Protein AF-A0A917C212-F1 (afdb_monomer_lite)

pLDDT: mean 84.98, std 15.98, range [38.84, 98.06]

Radius of gyration: 40.83 Å; chains: 1; bounding box: 64×48×114 Å

Sequence (122 aa):
MRKMEKRSLKAAIINGSAYAPVCAVAEATGAGLTVEGKKIIMSETNTTTAANGGHKTIAELQIDRKKITGAIDQRKLNSTDLEANAIPLFEAYKQVVDKKKTEIATLQQLTEIDAKITVLLK

Foldseek 3Di:
DDDPDPPPFDWDQDPNDTHTDVVVVCVVQVWDWDDDPPDIDTHRPPPPVVPPPPDDDPVVVVVVVVVVVVVVVVVVVVVVCCVVPVVVVVVVVVVVVVVVVVVVVVVVVVVVVVVVVVVVVD

Structure (mmCIF, N/CA/C/O backbone):
data_AF-A0A917C212-F1
#
_entry.id   AF-A0A917C212-F1
#
loop_
_atom_site.group_PDB
_atom_site.id
_atom_site.type_symbol
_atom_site.label_atom_id
_atom_site.label_alt_id
_atom_site.label_comp_id
_atom_site.label_asym_id
_atom_site.label_entity_id
_atom_site.label_seq_id
_atom_site.pdbx_PDB_ins_code
_atom_site.Cartn_x
_atom_site.Cartn_y
_atom_site.Cartn_z
_atom_site.occupancy
_atom_site.B_iso_or_equiv
_atom_site.auth_seq_id
_atom_site.auth_comp_id
_atom_site.auth_asym_id
_atom_site.auth_atom_id
_atom_site.pdbx_PDB_model_num
ATOM 1 N N . MET A 1 1 ? 15.269 -21.769 44.405 1.00 38.84 1 MET A N 1
ATOM 2 C CA . MET A 1 1 ? 13.945 -21.934 43.762 1.00 38.84 1 MET A CA 1
ATOM 3 C C . MET A 1 1 ? 13.210 -23.067 44.469 1.00 38.84 1 MET A C 1
ATOM 5 O O . MET A 1 1 ? 13.680 -24.194 44.396 1.00 38.84 1 MET A O 1
ATOM 9 N N . ARG A 1 2 ? 12.138 -22.795 45.232 1.00 45.16 2 ARG A N 1
ATOM 10 C CA . ARG A 1 2 ? 11.353 -23.871 45.868 1.00 45.16 2 ARG A CA 1
ATOM 11 C C . ARG A 1 2 ? 10.488 -24.528 44.796 1.00 45.16 2 ARG A C 1
ATOM 13 O O . ARG A 1 2 ? 9.653 -23.868 44.186 1.00 45.16 2 ARG A O 1
ATOM 20 N N . LYS A 1 3 ? 10.734 -25.808 44.539 1.00 46.31 3 LYS A N 1
ATOM 21 C CA . LYS A 1 3 ? 9.943 -26.640 43.633 1.00 46.31 3 LYS A CA 1
ATOM 22 C C . LYS A 1 3 ? 8.547 -26.785 44.258 1.00 46.31 3 LYS A C 1
ATOM 24 O O . LYS A 1 3 ? 8.430 -27.363 45.332 1.00 46.31 3 LYS A O 1
ATOM 29 N N . MET A 1 4 ? 7.518 -26.198 43.644 1.00 45.47 4 MET A N 1
ATOM 30 C CA . MET A 1 4 ? 6.120 -26.415 44.038 1.00 45.47 4 MET A CA 1
ATOM 31 C C . MET A 1 4 ? 5.755 -27.848 43.646 1.00 45.47 4 MET A C 1
ATOM 33 O O . MET A 1 4 ? 5.465 -28.139 42.486 1.00 45.47 4 MET A O 1
ATOM 37 N N . GLU A 1 5 ? 5.869 -28.769 44.593 1.00 52.03 5 GLU A N 1
ATOM 38 C CA . GLU A 1 5 ? 5.417 -30.142 44.429 1.00 52.03 5 GLU A CA 1
ATOM 39 C C . GLU A 1 5 ? 3.885 -30.135 44.318 1.00 52.03 5 GLU A C 1
ATOM 41 O O . GLU A 1 5 ? 3.188 -29.726 45.247 1.00 52.03 5 GLU A O 1
ATOM 46 N N . LYS A 1 6 ? 3.346 -30.523 43.153 1.00 57.81 6 LYS A N 1
ATOM 47 C CA . LYS A 1 6 ? 1.897 -30.630 42.931 1.00 57.81 6 LYS A CA 1
ATOM 48 C C . LYS A 1 6 ? 1.339 -31.740 43.827 1.00 57.81 6 LYS A C 1
ATOM 50 O O . LYS A 1 6 ? 1.412 -32.918 43.478 1.00 57.81 6 LYS A O 1
ATOM 55 N N . ARG A 1 7 ? 0.773 -31.376 44.980 1.00 59.25 7 ARG A N 1
ATOM 56 C CA . ARG A 1 7 ? 0.047 -32.306 45.855 1.00 59.25 7 ARG A CA 1
ATOM 57 C C . ARG A 1 7 ? -1.251 -32.728 45.163 1.00 59.25 7 ARG A C 1
ATOM 59 O O . ARG A 1 7 ? -2.198 -31.957 45.069 1.00 59.25 7 ARG A O 1
ATOM 66 N N . SER A 1 8 ? -1.282 -33.952 44.641 1.00 56.03 8 SER A N 1
ATOM 67 C CA . SER A 1 8 ? -2.460 -34.515 43.968 1.00 56.03 8 SER A CA 1
ATOM 68 C C . SER A 1 8 ? -3.411 -35.103 45.014 1.00 56.03 8 SER A C 1
ATOM 70 O O . SER A 1 8 ? -3.317 -36.284 45.349 1.00 56.03 8 SER A O 1
ATOM 72 N N . LEU A 1 9 ? -4.290 -34.278 45.589 1.00 60.88 9 LEU A N 1
ATO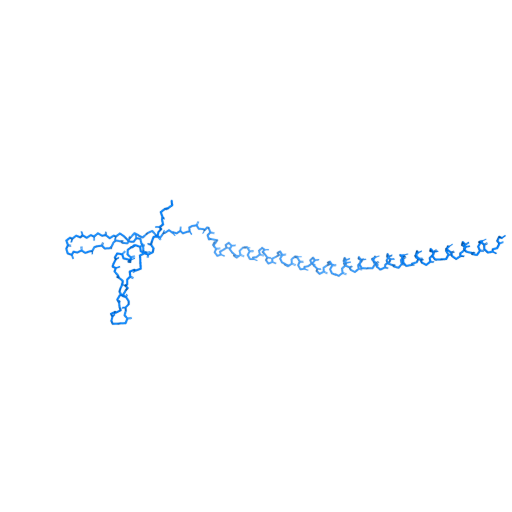M 73 C CA . LEU A 1 9 ? -5.290 -34.741 46.557 1.00 60.88 9 LEU A CA 1
ATOM 74 C C . LEU A 1 9 ? -6.460 -35.415 45.819 1.00 60.88 9 LEU A C 1
ATOM 76 O O . LEU A 1 9 ? -7.021 -34.851 44.882 1.00 60.88 9 LEU A O 1
ATOM 80 N N . LYS A 1 10 ? -6.816 -36.642 46.220 1.00 69.56 10 LYS A N 1
ATOM 81 C CA . LYS A 1 10 ? -7.909 -37.411 45.602 1.00 69.56 10 LYS A CA 1
ATOM 82 C C . LYS A 1 10 ? -9.264 -36.864 46.061 1.00 69.56 10 LYS A C 1
ATOM 84 O O . LYS A 1 10 ? -9.521 -36.802 47.260 1.00 69.56 10 LYS A O 1
ATOM 89 N N . ALA A 1 11 ? -10.124 -36.498 45.112 1.00 79.56 11 ALA A N 1
ATOM 90 C CA . ALA A 1 11 ? -11.526 -36.186 45.379 1.00 79.56 11 ALA A CA 1
ATOM 91 C C . ALA A 1 11 ? -12.349 -37.481 45.483 1.00 79.56 11 ALA A C 1
ATOM 93 O O . ALA A 1 11 ? -12.073 -38.457 44.783 1.00 79.56 11 ALA A O 1
ATOM 94 N N . ALA A 1 12 ? -13.358 -37.485 46.349 1.00 84.62 12 ALA A N 1
ATOM 95 C CA . ALA A 1 12 ? -14.344 -38.553 46.440 1.00 84.62 12 ALA A CA 1
ATOM 96 C C . ALA A 1 12 ? -15.589 -38.168 45.637 1.00 84.62 12 ALA A C 1
ATOM 98 O O . ALA A 1 12 ? -16.017 -37.019 45.680 1.00 84.62 12 ALA A O 1
ATOM 99 N N . ILE A 1 13 ? -16.192 -39.118 44.926 1.00 88.56 13 ILE A N 1
ATOM 100 C CA . ILE A 1 13 ? -17.491 -38.906 44.282 1.00 88.56 13 ILE A CA 1
ATOM 101 C C . ILE A 1 13 ? -18.570 -39.481 45.198 1.00 88.56 13 ILE A C 1
ATOM 103 O O . ILE A 1 13 ? -18.555 -40.674 45.490 1.00 88.56 13 ILE A O 1
ATOM 107 N N . ILE A 1 14 ? -19.496 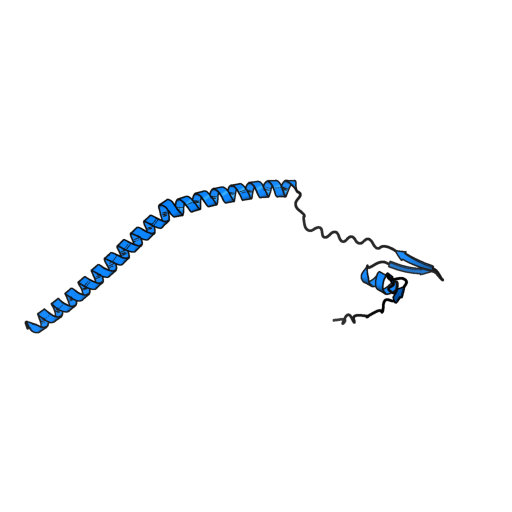-38.639 45.655 1.00 87.06 14 ILE A N 1
ATOM 108 C CA . ILE A 1 14 ? -20.624 -39.028 46.510 1.00 87.06 14 ILE A CA 1
ATOM 109 C C . ILE A 1 14 ? -21.900 -38.528 45.834 1.00 87.06 14 ILE A C 1
ATOM 111 O O . ILE A 1 14 ? -22.016 -37.341 45.538 1.00 87.06 14 ILE A O 1
ATOM 115 N N . ASN A 1 15 ? -22.852 -39.428 45.563 1.00 84.19 15 ASN A N 1
ATOM 116 C CA . ASN A 1 15 ? -24.128 -39.115 44.898 1.00 84.19 15 ASN A CA 1
ATOM 117 C C . ASN A 1 15 ? -23.977 -38.339 43.571 1.00 84.19 15 ASN A C 1
ATOM 119 O O . ASN A 1 15 ? -24.770 -37.453 43.270 1.00 84.19 15 ASN A O 1
ATOM 123 N N . GLY A 1 16 ? -22.935 -38.642 42.789 1.00 88.31 16 GLY A N 1
ATOM 124 C CA . GLY A 1 16 ? -22.651 -37.964 41.517 1.00 88.31 16 GLY A CA 1
ATOM 125 C C . GLY A 1 16 ? -21.937 -36.612 41.643 1.00 88.31 16 GLY A C 1
ATOM 126 O O . GLY A 1 16 ? -21.558 -36.040 40.625 1.00 88.31 16 GLY A O 1
ATOM 127 N N . SER A 1 17 ? -21.685 -36.132 42.863 1.00 83.88 17 SER A N 1
ATOM 128 C CA . SER A 1 17 ? -20.969 -34.881 43.130 1.00 83.88 17 SER A CA 1
ATOM 129 C C . SER A 1 17 ? -19.540 -35.143 43.599 1.00 83.88 17 SER A C 1
ATOM 131 O O . SER A 1 17 ? -19.287 -36.063 44.377 1.00 83.88 17 SER A O 1
ATOM 133 N N . ALA A 1 18 ? -18.594 -34.322 43.139 1.00 87.38 18 ALA A N 1
ATOM 134 C CA . ALA A 1 18 ? -17.195 -34.405 43.542 1.00 87.38 18 ALA A CA 1
ATOM 135 C C . ALA A 1 18 ? -16.940 -33.615 44.834 1.00 87.38 18 ALA A C 1
ATOM 137 O O . ALA A 1 18 ? -17.118 -32.401 44.881 1.00 87.38 18 ALA A O 1
ATOM 138 N N . TYR A 1 19 ? -16.475 -34.310 45.868 1.00 86.75 19 TYR A N 1
ATOM 139 C CA . TYR A 1 19 ? -16.080 -33.757 47.157 1.00 86.75 19 TYR A CA 1
ATOM 140 C C . TYR A 1 19 ? -14.560 -33.811 47.288 1.00 86.75 19 TYR A C 1
ATOM 142 O O . TYR A 1 19 ? -13.954 -34.883 47.343 1.00 86.75 19 TYR A O 1
ATOM 150 N N . ALA A 1 20 ? -13.935 -32.639 47.334 1.00 85.44 20 ALA A N 1
ATOM 151 C CA . ALA A 1 20 ? -12.510 -32.500 47.594 1.00 85.44 20 ALA A CA 1
ATOM 152 C C . ALA A 1 20 ? -12.254 -32.245 49.092 1.00 85.44 20 ALA A C 1
ATOM 154 O O . ALA A 1 20 ? -13.108 -31.666 49.769 1.00 85.44 20 ALA A O 1
ATOM 155 N N . PRO A 1 21 ? -11.081 -32.634 49.626 1.00 86.81 21 PRO A N 1
ATOM 156 C CA . PRO A 1 21 ? -10.679 -32.243 50.973 1.00 86.81 21 PRO A CA 1
ATOM 157 C C . PRO A 1 21 ? -10.725 -30.720 51.142 1.00 86.81 21 PRO A C 1
ATOM 159 O O . PRO A 1 21 ? -10.217 -29.993 50.290 1.00 86.81 21 PRO A O 1
ATOM 162 N N . VAL A 1 22 ? -11.288 -30.231 52.252 1.00 85.75 22 VAL A N 1
ATOM 163 C CA . VAL A 1 22 ? -11.508 -28.787 52.469 1.00 85.75 22 VAL A CA 1
ATOM 164 C C . VAL A 1 22 ? -10.206 -27.973 52.413 1.00 85.75 22 VAL A C 1
ATOM 166 O O . VAL A 1 22 ? -10.206 -26.852 51.920 1.00 85.75 22 VAL A O 1
ATOM 169 N N . CYS A 1 23 ? -9.075 -28.564 52.817 1.00 81.81 23 CYS A N 1
ATOM 170 C CA . CYS A 1 23 ? -7.755 -27.941 52.694 1.00 81.81 23 CYS A CA 1
ATOM 171 C C . CYS A 1 23 ? -7.343 -27.735 51.231 1.00 81.81 23 CYS A C 1
ATOM 173 O O . CYS A 1 23 ? -6.772 -26.704 50.906 1.00 81.81 23 CYS A O 1
ATOM 175 N N . ALA A 1 24 ? -7.666 -28.684 50.344 1.00 82.62 24 ALA A N 1
ATOM 176 C CA . ALA A 1 24 ? -7.389 -28.561 48.912 1.00 82.62 24 ALA A CA 1
ATOM 177 C C . ALA A 1 24 ? -8.195 -27.415 48.298 1.00 82.62 24 ALA A C 1
ATOM 179 O O . ALA A 1 24 ? -7.688 -26.660 47.474 1.00 82.62 24 ALA A O 1
ATOM 180 N N . VAL A 1 25 ? -9.456 -27.294 48.721 1.00 81.81 25 VAL A N 1
ATOM 181 C CA . VAL A 1 25 ? -10.341 -26.216 48.283 1.00 81.81 25 VAL A CA 1
ATOM 182 C C . VAL A 1 25 ? -9.795 -24.877 48.767 1.00 81.81 25 VAL A C 1
ATOM 184 O O . VAL A 1 25 ? -9.618 -23.989 47.946 1.00 81.81 25 VAL A O 1
ATOM 187 N N . ALA A 1 26 ? -9.443 -24.755 50.050 1.00 83.19 26 ALA A N 1
ATOM 188 C CA . ALA A 1 26 ? -8.878 -23.533 50.620 1.00 83.19 26 ALA A CA 1
ATOM 189 C C . ALA A 1 26 ? -7.541 -23.125 49.973 1.00 83.19 26 ALA A C 1
ATOM 191 O O . ALA A 1 26 ? -7.348 -21.954 49.662 1.00 83.19 26 ALA A O 1
ATOM 192 N N . GLU A 1 27 ? -6.638 -24.074 49.702 1.00 77.56 27 GLU A N 1
ATOM 193 C CA . GLU A 1 27 ? -5.386 -23.810 48.974 1.00 77.56 27 GLU A CA 1
ATOM 194 C C . GLU A 1 27 ? -5.644 -23.331 47.537 1.00 77.56 27 GLU A C 1
ATOM 196 O O . GLU A 1 27 ? -4.958 -22.431 47.055 1.00 77.56 27 GLU A O 1
ATOM 201 N N . ALA A 1 28 ? -6.632 -23.915 46.851 1.00 80.25 28 ALA A N 1
ATOM 202 C CA . ALA A 1 28 ? -6.976 -23.547 45.480 1.00 80.25 28 ALA A CA 1
ATOM 203 C C . ALA A 1 28 ? -7.707 -22.198 45.384 1.00 80.25 28 ALA A C 1
ATOM 205 O O . ALA A 1 28 ? -7.531 -21.480 44.401 1.00 80.25 28 ALA A O 1
ATOM 206 N N . THR A 1 29 ? -8.531 -21.857 46.378 1.00 80.94 29 THR A N 1
ATOM 207 C CA . THR A 1 29 ? -9.336 -20.626 46.387 1.00 80.94 29 THR A CA 1
ATOM 208 C C . THR A 1 29 ? -8.681 -19.476 47.149 1.00 80.94 29 THR A C 1
ATOM 210 O O . THR A 1 29 ? -9.126 -18.340 47.017 1.00 80.94 29 THR A O 1
ATOM 213 N N . GLY A 1 30 ? -7.642 -19.740 47.947 1.00 76.38 30 GLY A N 1
ATOM 214 C CA . GLY A 1 30 ? -7.049 -18.754 48.856 1.00 76.38 30 GLY A CA 1
ATOM 215 C C . GLY A 1 30 ? -7.931 -18.422 50.068 1.00 76.38 30 GLY A C 1
ATOM 216 O O . GLY A 1 30 ? -7.685 -17.429 50.760 1.00 76.38 30 GLY A O 1
ATOM 217 N N . ALA A 1 31 ? -8.968 -19.224 50.328 1.00 83.50 31 ALA A N 1
ATOM 218 C CA . ALA A 1 31 ? -9.827 -19.064 51.494 1.00 83.50 31 ALA A CA 1
ATOM 219 C C . ALA A 1 31 ? -9.051 -19.349 52.791 1.00 83.50 31 ALA A C 1
ATOM 221 O O . ALA A 1 31 ? -8.225 -20.262 52.858 1.00 83.50 31 ALA A O 1
ATOM 222 N N . GLY A 1 32 ? -9.327 -18.573 53.840 1.00 84.19 32 GLY A N 1
ATOM 223 C CA . GLY A 1 32 ? -8.784 -18.836 55.167 1.00 84.19 32 GLY A CA 1
ATOM 224 C C . GLY A 1 32 ? -9.468 -20.053 55.785 1.00 84.19 32 GLY A C 1
ATOM 225 O O . GLY A 1 32 ? -10.685 -20.202 55.691 1.00 84.19 32 GLY A O 1
ATOM 226 N N . LEU A 1 33 ? -8.698 -20.932 56.424 1.00 86.12 33 LEU A N 1
ATOM 227 C CA . LEU A 1 33 ? -9.230 -22.109 57.107 1.00 86.12 33 LEU A CA 1
ATOM 228 C C . LEU A 1 33 ? -8.757 -22.121 58.560 1.00 86.12 33 LEU A C 1
ATOM 230 O O . LEU A 1 33 ? -7.554 -22.169 58.819 1.00 86.12 33 LEU A O 1
ATOM 234 N N . THR A 1 34 ? -9.694 -22.112 59.507 1.00 86.06 34 THR A N 1
ATOM 235 C CA . THR A 1 34 ? -9.409 -22.270 60.939 1.00 86.06 34 THR A CA 1
ATOM 236 C C . THR A 1 34 ? -10.184 -23.451 61.518 1.00 86.06 34 THR A C 1
ATOM 238 O O . THR A 1 34 ? -11.279 -23.797 61.068 1.00 86.06 34 THR A O 1
ATOM 241 N N . VAL A 1 35 ? -9.589 -24.114 62.512 1.00 85.88 35 VAL A N 1
ATOM 242 C CA . VAL A 1 35 ? -10.190 -25.263 63.199 1.00 85.88 35 VAL A CA 1
ATOM 243 C C . VAL A 1 35 ? -10.379 -24.901 64.665 1.00 85.88 35 VAL A C 1
ATOM 245 O O . VAL A 1 35 ? -9.411 -24.667 65.384 1.00 85.88 35 VAL A O 1
ATOM 248 N N . GLU A 1 36 ? -11.631 -24.879 65.108 1.00 83.06 36 GLU A N 1
ATOM 249 C CA . GLU A 1 36 ? -12.024 -24.610 66.489 1.00 83.06 36 GLU A CA 1
ATOM 250 C C . GLU A 1 36 ? -12.662 -25.874 67.078 1.00 83.06 36 GLU A C 1
ATOM 252 O O . GLU A 1 36 ? -13.861 -26.140 66.948 1.00 83.06 36 GLU A O 1
ATOM 257 N N . GLY A 1 37 ? -11.834 -26.715 67.699 1.00 85.69 37 GLY A N 1
ATOM 258 C CA . GLY A 1 37 ? -12.275 -28.002 68.238 1.00 85.69 37 GLY A CA 1
ATOM 259 C C . GLY A 1 37 ? -12.807 -28.934 67.140 1.00 85.69 37 GLY A C 1
ATOM 260 O O . GLY A 1 37 ? -12.063 -29.330 66.249 1.00 85.69 37 GLY A O 1
ATOM 261 N N . LYS A 1 38 ? -14.097 -29.305 67.206 1.00 86.50 38 LYS A N 1
ATOM 262 C CA . LYS A 1 38 ? -14.778 -30.140 66.187 1.00 86.50 38 LYS A CA 1
ATOM 263 C C . LYS A 1 38 ? -15.372 -29.327 65.027 1.00 86.50 38 LYS A C 1
ATOM 265 O O . LYS A 1 38 ? -15.989 -29.909 64.136 1.00 86.50 38 LYS A O 1
ATOM 270 N N . LYS A 1 39 ? -15.241 -27.998 65.053 1.00 84.62 39 LYS A N 1
ATOM 271 C CA . LYS A 1 39 ? -15.774 -27.090 64.035 1.00 84.62 39 LYS A CA 1
ATOM 272 C C . LYS A 1 39 ? -14.653 -26.628 63.106 1.00 84.62 39 LYS A C 1
ATOM 274 O O . LYS A 1 39 ? -13.561 -26.302 63.559 1.00 84.62 39 LYS A O 1
ATOM 279 N N . ILE A 1 40 ? -14.953 -26.562 61.813 1.00 85.38 40 ILE A N 1
ATOM 280 C CA . ILE A 1 40 ? -14.087 -25.964 60.795 1.00 85.38 40 ILE A CA 1
ATOM 281 C C . ILE A 1 40 ? -14.773 -24.693 60.294 1.00 85.38 40 ILE A C 1
ATOM 283 O O . ILE A 1 40 ? -15.955 -24.733 59.952 1.00 85.38 40 ILE A O 1
ATOM 287 N N . ILE A 1 41 ? -14.040 -23.582 60.267 1.00 84.81 41 ILE A N 1
ATOM 288 C CA . ILE A 1 41 ? -14.509 -22.289 59.766 1.00 84.81 41 ILE A CA 1
ATOM 289 C C . ILE A 1 41 ? -13.709 -21.971 58.502 1.00 84.81 41 ILE A C 1
ATOM 291 O O . ILE A 1 41 ? -12.481 -21.893 58.538 1.00 84.81 41 ILE A O 1
ATOM 295 N N . MET A 1 42 ? -14.411 -21.816 57.379 1.00 83.19 42 MET A N 1
ATOM 296 C CA . MET A 1 42 ? -13.836 -21.369 56.112 1.00 83.19 42 MET A CA 1
ATOM 297 C C . MET A 1 42 ? -14.229 -19.908 55.908 1.00 83.19 42 MET A C 1
ATOM 299 O O . MET A 1 42 ? -15.413 -19.605 55.764 1.00 83.19 42 MET A O 1
ATOM 303 N N . SER A 1 43 ? -13.254 -19.006 55.946 1.00 82.69 43 SER A N 1
ATOM 304 C CA . SER A 1 43 ? -13.461 -17.593 55.652 1.00 82.69 43 SER A CA 1
ATOM 305 C C . SER A 1 43 ? -13.152 -17.317 54.187 1.00 82.69 43 SER A C 1
ATOM 307 O O . SER A 1 43 ? -12.107 -17.697 53.657 1.00 82.69 43 SER A O 1
ATOM 309 N N . GLU A 1 44 ? -14.066 -16.627 53.516 1.00 75.62 44 GLU A N 1
ATOM 310 C CA . GLU A 1 44 ? -13.807 -16.105 52.182 1.00 75.62 44 GLU A CA 1
ATOM 311 C C . GLU A 1 44 ? -12.862 -14.913 52.312 1.00 75.62 44 GLU A C 1
ATOM 313 O O . GLU A 1 44 ? -13.256 -13.815 52.710 1.00 75.62 44 GLU A O 1
ATOM 318 N N . THR A 1 45 ? -11.593 -15.112 51.967 1.00 60.97 45 THR A N 1
ATOM 319 C CA . THR A 1 45 ? -10.738 -13.983 51.623 1.00 60.97 45 THR A CA 1
ATOM 320 C C . THR A 1 45 ? -11.191 -13.538 50.242 1.00 60.97 45 THR A C 1
ATOM 322 O O . THR A 1 45 ? -10.711 -14.042 49.231 1.00 60.97 45 THR A O 1
ATOM 325 N N . ASN A 1 46 ? -12.179 -12.647 50.182 1.00 54.03 46 ASN A N 1
ATOM 326 C CA . ASN A 1 46 ? -12.665 -12.095 48.925 1.00 54.03 46 ASN A CA 1
ATOM 327 C C . ASN A 1 46 ? -11.624 -11.105 48.374 1.00 54.03 46 ASN A C 1
ATOM 329 O O . ASN A 1 46 ? -11.859 -9.905 48.263 1.00 54.03 46 ASN A O 1
ATOM 333 N N . THR A 1 47 ? -10.425 -11.592 48.049 1.00 51.47 47 THR A N 1
ATOM 334 C CA . THR A 1 47 ? -9.534 -10.900 47.128 1.00 51.47 47 THR A CA 1
ATOM 335 C C . THR A 1 47 ? -10.103 -11.120 45.739 1.00 51.47 47 THR A C 1
ATOM 337 O O . THR A 1 47 ? -9.567 -11.872 44.926 1.00 51.47 47 THR A O 1
ATOM 340 N N . THR A 1 48 ? -11.198 -10.419 45.446 1.00 48.03 48 THR A N 1
ATOM 341 C CA . THR A 1 48 ? -11.389 -9.885 44.107 1.00 48.03 48 THR A CA 1
ATOM 342 C C . THR A 1 48 ? -10.192 -8.986 43.849 1.00 48.03 48 THR A C 1
ATOM 344 O O . THR A 1 48 ? -10.225 -7.780 44.089 1.00 48.03 48 THR A O 1
ATOM 347 N N . THR A 1 49 ? -9.095 -9.580 43.389 1.00 48.56 49 THR A N 1
ATOM 348 C CA . THR A 1 49 ? -8.085 -8.852 42.642 1.00 48.56 49 THR A CA 1
ATOM 349 C C . THR A 1 49 ? -8.795 -8.454 41.360 1.00 48.56 49 THR A C 1
ATOM 351 O O . THR A 1 49 ? -8.751 -9.160 40.355 1.00 48.56 49 THR A O 1
ATOM 354 N N . ALA A 1 50 ? -9.555 -7.360 41.428 1.00 46.81 50 ALA A N 1
ATOM 355 C CA . ALA A 1 50 ? -9.972 -6.637 40.254 1.00 46.81 50 ALA A CA 1
ATOM 356 C C . ALA A 1 50 ? -8.669 -6.308 39.535 1.00 46.81 50 ALA A C 1
ATOM 358 O O . ALA A 1 50 ? -7.886 -5.464 39.977 1.00 46.81 50 ALA A O 1
ATOM 359 N N . ALA A 1 51 ? -8.391 -7.049 38.468 1.00 45.84 51 ALA A N 1
ATOM 360 C CA . ALA A 1 51 ? -7.450 -6.614 37.470 1.00 45.84 51 ALA A CA 1
ATOM 361 C C . ALA A 1 51 ? -8.029 -5.306 36.919 1.00 45.84 51 ALA A C 1
ATOM 363 O O . ALA A 1 51 ? -8.815 -5.312 35.978 1.00 45.84 51 ALA A O 1
ATOM 364 N N . ASN A 1 52 ? -7.685 -4.182 37.551 1.00 48.53 52 ASN A N 1
ATOM 365 C CA . ASN A 1 52 ? -7.888 -2.839 37.026 1.00 48.53 52 ASN A CA 1
ATOM 366 C C . ASN A 1 52 ? -6.938 -2.654 35.831 1.00 48.53 52 ASN A C 1
ATOM 368 O O . ASN A 1 52 ? -6.023 -1.838 35.852 1.00 48.53 52 ASN A O 1
ATOM 372 N N . GLY A 1 53 ? -7.125 -3.456 34.783 1.00 53.75 53 GLY A N 1
ATOM 373 C CA . GLY A 1 53 ? -6.759 -3.056 33.438 1.00 53.75 53 GLY A CA 1
ATOM 374 C C . GLY A 1 53 ? -7.831 -2.078 32.990 1.00 53.75 53 GLY A C 1
ATOM 375 O O . GLY A 1 53 ? -9.006 -2.419 33.037 1.00 53.75 53 GLY A O 1
ATOM 376 N N . GLY A 1 54 ? -7.452 -0.848 32.641 1.00 61.47 54 GLY A N 1
ATOM 377 C CA . GLY A 1 54 ? -8.379 0.215 32.252 1.00 61.47 54 GLY A CA 1
ATOM 378 C C . GLY A 1 54 ? -9.338 -0.229 31.147 1.00 61.47 54 GLY A C 1
ATOM 379 O O . GLY A 1 54 ? -9.011 -0.176 29.963 1.00 61.47 54 GLY A O 1
ATOM 380 N N . HIS A 1 55 ? -10.526 -0.682 31.535 1.00 69.25 55 HIS A N 1
ATOM 381 C CA . HIS A 1 55 ? -11.578 -1.032 30.601 1.00 69.25 55 HIS A CA 1
ATOM 382 C C . HIS A 1 55 ? -12.245 0.264 30.147 1.00 69.25 55 HIS A C 1
ATOM 384 O O . HIS A 1 55 ? -12.852 0.972 30.950 1.00 69.25 55 HIS A O 1
ATOM 390 N N . LYS A 1 56 ? -12.108 0.576 28.852 1.00 79.31 56 LYS A N 1
ATOM 391 C CA . LYS A 1 56 ? -12.832 1.682 28.219 1.00 79.31 56 LYS A CA 1
ATOM 392 C C . LYS A 1 56 ? -14.330 1.484 28.407 1.00 79.31 56 LYS A C 1
ATOM 394 O O . LYS A 1 56 ? -14.858 0.386 28.224 1.00 79.31 56 LYS A O 1
ATOM 399 N N . THR A 1 57 ? -15.011 2.567 28.728 1.00 90.12 57 THR A N 1
ATOM 400 C CA . THR A 1 57 ? -16.465 2.623 28.778 1.00 90.12 57 THR A CA 1
ATOM 401 C C . THR A 1 57 ? -17.060 2.390 27.386 1.00 90.12 57 THR A C 1
ATOM 403 O O . THR A 1 57 ? -16.430 2.630 26.352 1.00 90.12 57 THR A O 1
ATOM 406 N N . ILE A 1 58 ? -18.322 1.960 27.341 1.00 89.94 58 ILE A N 1
ATOM 407 C CA . ILE A 1 58 ? -19.060 1.778 26.080 1.00 89.94 58 ILE A CA 1
ATOM 408 C C . ILE A 1 58 ? -19.104 3.087 25.272 1.00 89.94 58 ILE A C 1
ATOM 410 O O . ILE A 1 58 ? -18.988 3.059 24.048 1.00 89.94 58 ILE A O 1
ATOM 414 N N . ALA A 1 59 ? -19.221 4.234 25.946 1.00 91.88 59 ALA A N 1
ATOM 415 C CA . ALA A 1 59 ? -19.223 5.547 25.306 1.00 91.88 59 ALA A CA 1
ATOM 416 C C . ALA A 1 59 ? -17.889 5.848 24.599 1.00 91.88 59 ALA A C 1
ATOM 418 O O . ALA A 1 59 ? -17.882 6.284 23.447 1.00 91.88 59 ALA A O 1
ATOM 419 N N . GLU A 1 60 ? -16.758 5.552 25.241 1.00 91.81 60 GLU A N 1
ATOM 420 C CA . GLU A 1 60 ? -15.430 5.720 24.638 1.00 91.81 60 GLU A CA 1
ATOM 421 C C . GLU A 1 60 ? -15.240 4.809 23.422 1.00 91.81 60 GLU A C 1
ATOM 423 O O . GLU A 1 60 ? -14.740 5.250 22.387 1.00 91.81 60 GLU A O 1
ATOM 428 N N . LEU A 1 61 ? -15.717 3.563 23.497 1.00 93.06 61 LEU A N 1
ATOM 429 C CA . LEU A 1 61 ? -15.669 2.633 22.367 1.00 93.06 61 LEU A CA 1
ATOM 430 C C . LEU A 1 61 ? -16.510 3.112 21.173 1.00 93.06 61 LEU A C 1
ATOM 432 O O . LEU A 1 61 ? -16.115 2.918 20.023 1.00 93.06 61 LEU A O 1
ATOM 436 N N . GLN A 1 62 ? -17.647 3.768 21.412 1.00 93.69 62 GLN A N 1
ATOM 437 C CA . GLN A 1 62 ? -18.465 4.348 20.341 1.00 93.69 62 GLN A CA 1
ATOM 438 C C . GLN A 1 62 ? -17.779 5.546 19.671 1.00 93.69 62 GLN A C 1
ATOM 440 O O . GLN A 1 62 ? -17.818 5.670 18.443 1.00 93.69 62 GLN A O 1
ATOM 445 N N . ILE A 1 63 ? -17.112 6.398 20.456 1.00 95.31 63 ILE A N 1
ATOM 446 C CA . ILE A 1 63 ? -16.317 7.519 19.937 1.00 95.31 63 ILE A CA 1
ATOM 447 C C . ILE A 1 63 ? -15.171 6.992 19.069 1.00 95.31 63 ILE A C 1
ATOM 449 O O . ILE A 1 63 ? -14.984 7.461 17.942 1.00 95.31 63 ILE A O 1
ATOM 453 N N . ASP A 1 64 ? -14.443 5.990 19.557 1.00 93.88 64 ASP A N 1
ATOM 454 C CA . ASP A 1 64 ? -13.344 5.368 18.820 1.00 93.88 64 ASP A CA 1
ATOM 455 C C . ASP A 1 64 ? -13.838 4.720 17.525 1.00 93.88 64 ASP A C 1
ATOM 457 O O . ASP A 1 64 ? -13.253 4.939 16.463 1.00 93.88 64 ASP A O 1
ATOM 461 N N . ARG A 1 65 ? -14.972 4.008 17.564 1.00 95.62 65 ARG A N 1
ATOM 462 C CA . ARG A 1 65 ? -15.581 3.422 16.364 1.00 95.62 65 ARG A CA 1
ATOM 463 C C . ARG A 1 65 ? -15.901 4.484 15.313 1.00 95.62 65 ARG A C 1
ATOM 465 O O . ARG A 1 65 ? -15.619 4.269 14.134 1.00 95.62 65 ARG A O 1
ATOM 472 N N . LYS A 1 66 ? -16.464 5.629 15.710 1.00 96.69 66 LYS A N 1
ATOM 473 C CA . LYS A 1 66 ? -16.786 6.720 14.776 1.00 96.69 66 LYS A CA 1
ATOM 474 C C . LYS A 1 66 ? -15.523 7.307 14.141 1.00 96.69 66 LYS A C 1
ATOM 476 O O . LYS A 1 66 ? -15.491 7.495 12.927 1.00 96.69 66 LYS A O 1
ATOM 481 N N . LYS A 1 67 ? -14.471 7.534 14.937 1.00 96.94 67 LYS A N 1
ATOM 482 C CA . LYS A 1 67 ? -13.167 8.009 14.439 1.00 96.94 67 LYS A CA 1
ATOM 483 C C . LYS A 1 67 ? -12.549 7.027 13.445 1.00 96.94 67 LYS A C 1
ATOM 485 O O . LYS A 1 67 ? -12.126 7.433 12.367 1.00 96.94 67 LYS A O 1
ATOM 490 N N . ILE A 1 68 ? -12.534 5.740 13.792 1.00 97.06 68 ILE A N 1
ATOM 491 C CA . ILE A 1 68 ? -11.992 4.680 12.935 1.00 97.06 68 ILE A CA 1
ATOM 492 C C . ILE A 1 68 ? -12.781 4.591 11.628 1.00 97.06 68 ILE A C 1
ATOM 494 O O . ILE A 1 68 ? -12.175 4.507 10.567 1.00 97.06 68 ILE A O 1
ATOM 498 N N . THR A 1 69 ? -14.111 4.672 11.688 1.00 96.62 69 THR A N 1
ATOM 499 C CA . THR A 1 69 ? -14.963 4.625 10.488 1.00 96.62 69 THR A CA 1
ATOM 500 C C . THR A 1 69 ? -14.637 5.781 9.540 1.00 96.62 69 THR A C 1
ATOM 502 O O . THR A 1 69 ? -14.343 5.538 8.375 1.00 96.62 69 THR A O 1
ATOM 505 N N . GLY A 1 70 ? -14.549 7.016 10.048 1.00 97.25 70 GLY A N 1
ATOM 506 C CA . GLY A 1 70 ? -14.167 8.165 9.218 1.00 97.25 70 GLY A CA 1
ATOM 507 C C . GLY A 1 70 ? -12.761 8.040 8.618 1.00 97.25 70 GLY A C 1
ATOM 508 O O . GLY A 1 70 ? -12.546 8.369 7.453 1.00 97.25 70 GLY A O 1
ATOM 509 N N . ALA A 1 71 ? -11.800 7.504 9.378 1.00 97.56 71 ALA A N 1
ATOM 510 C CA . ALA A 1 71 ? -10.453 7.254 8.867 1.00 97.56 71 ALA A CA 1
ATOM 511 C C . ALA A 1 71 ? -10.426 6.164 7.779 1.00 97.56 71 ALA A C 1
ATOM 513 O O . ALA A 1 71 ? -9.639 6.263 6.837 1.00 97.56 71 ALA A O 1
ATOM 514 N N . ILE A 1 72 ? -11.269 5.133 7.898 1.00 97.69 72 ILE A N 1
ATOM 515 C CA . ILE A 1 72 ? -11.424 4.087 6.880 1.00 97.69 72 ILE A CA 1
ATOM 516 C C . ILE A 1 72 ? -11.988 4.689 5.593 1.00 97.69 72 ILE A C 1
ATOM 518 O O . ILE A 1 72 ? -11.444 4.426 4.523 1.00 97.69 72 ILE A O 1
ATOM 522 N N . ASP A 1 73 ? -13.029 5.512 5.689 1.00 97.44 73 ASP A N 1
ATOM 523 C CA . ASP A 1 73 ? -13.671 6.108 4.517 1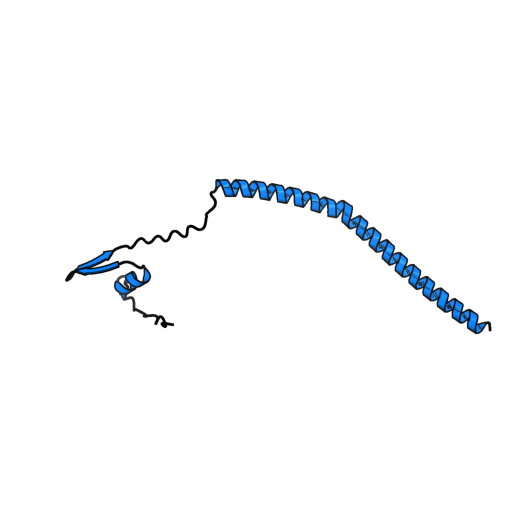.00 97.44 73 ASP A CA 1
ATOM 524 C C . ASP A 1 73 ? -12.713 7.043 3.768 1.00 97.44 73 ASP A C 1
ATOM 526 O O . ASP A 1 73 ? -12.575 6.939 2.549 1.00 97.44 73 ASP A O 1
ATOM 530 N N . GLN A 1 74 ? -11.945 7.865 4.491 1.00 97.19 74 GLN A N 1
ATOM 531 C CA . GLN A 1 74 ? -10.919 8.708 3.874 1.00 97.19 74 GLN A CA 1
ATOM 532 C C . GLN A 1 74 ? -9.824 7.882 3.187 1.00 97.19 74 GLN A C 1
ATOM 534 O O . GLN A 1 74 ? -9.397 8.203 2.080 1.00 97.19 74 GLN A O 1
ATOM 539 N N . ARG A 1 75 ? -9.355 6.801 3.824 1.00 97.81 75 ARG A N 1
ATOM 540 C CA . ARG A 1 75 ? -8.336 5.923 3.225 1.00 97.81 75 ARG A CA 1
ATOM 541 C C . ARG A 1 75 ? -8.849 5.231 1.967 1.00 97.81 75 ARG A C 1
ATOM 543 O O . ARG A 1 75 ? -8.076 5.075 1.029 1.00 97.81 75 ARG A O 1
ATOM 550 N N . LYS A 1 76 ? -10.128 4.847 1.930 1.00 97.88 76 LYS A N 1
ATOM 551 C CA . LYS A 1 76 ? -10.752 4.274 0.731 1.00 97.88 76 LYS A CA 1
ATOM 552 C C . LYS A 1 76 ? -10.759 5.271 -0.421 1.00 97.88 76 LYS A C 1
ATOM 554 O O . LYS A 1 76 ? -10.324 4.909 -1.504 1.00 97.88 76 LYS A O 1
ATOM 559 N N . LEU A 1 77 ? -11.167 6.517 -0.169 1.00 96.44 77 LEU A N 1
ATOM 560 C CA . LEU A 1 77 ? -11.141 7.573 -1.186 1.00 96.44 77 LEU A CA 1
ATOM 561 C C . LEU A 1 77 ? -9.733 7.784 -1.747 1.00 96.44 77 LEU A C 1
ATOM 563 O O . LEU A 1 77 ? -9.552 7.799 -2.960 1.00 96.44 77 LEU A O 1
ATOM 567 N N . ASN A 1 78 ? -8.730 7.866 -0.870 1.00 97.31 78 ASN A N 1
ATOM 568 C CA . ASN A 1 78 ? -7.341 8.005 -1.298 1.00 97.31 78 ASN A CA 1
ATOM 569 C C . ASN A 1 78 ? -6.864 6.788 -2.115 1.00 97.31 78 ASN A C 1
ATOM 571 O O . ASN A 1 78 ? -6.127 6.962 -3.077 1.00 97.31 78 ASN A O 1
ATOM 575 N N . SER A 1 79 ? -7.270 5.565 -1.753 1.00 96.88 79 SER A N 1
ATOM 576 C CA . SER A 1 79 ? -6.925 4.354 -2.517 1.00 96.88 79 SER A CA 1
ATOM 577 C C . SER A 1 79 ? -7.519 4.395 -3.920 1.00 96.88 79 SER A C 1
ATOM 579 O O . SER A 1 79 ? -6.802 4.176 -4.889 1.00 96.88 79 SER A O 1
ATOM 581 N N . THR A 1 80 ? -8.804 4.742 -4.036 1.00 97.31 80 THR A N 1
ATOM 582 C CA . THR A 1 80 ? -9.472 4.877 -5.335 1.00 97.31 80 THR A CA 1
ATOM 583 C C . THR A 1 80 ? -8.800 5.937 -6.206 1.00 97.31 80 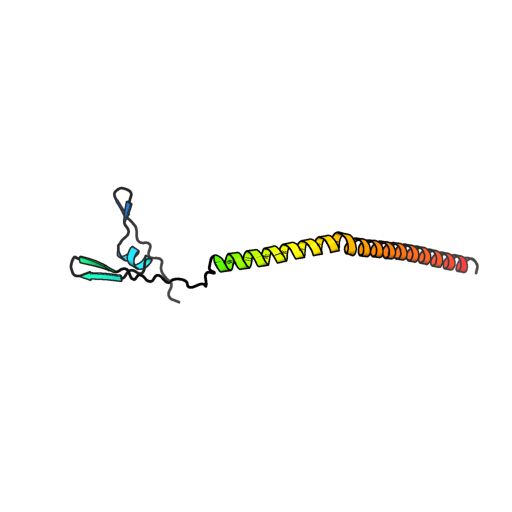THR A C 1
ATOM 585 O O . THR A 1 80 ? -8.604 5.708 -7.394 1.00 97.31 80 THR A O 1
ATOM 588 N N . ASP A 1 81 ? -8.410 7.075 -5.630 1.00 95.62 81 ASP A N 1
ATOM 589 C CA . ASP A 1 81 ? -7.700 8.127 -6.364 1.00 95.62 81 ASP A CA 1
ATOM 590 C C . ASP A 1 81 ? -6.325 7.660 -6.869 1.00 95.62 81 ASP A C 1
ATOM 592 O O . ASP A 1 81 ? -5.989 7.852 -8.039 1.00 95.62 81 ASP A O 1
ATOM 596 N N . LEU A 1 82 ? -5.550 6.975 -6.022 1.00 96.94 82 LEU A N 1
ATOM 597 C CA . LEU A 1 82 ? -4.254 6.421 -6.416 1.00 96.94 82 LEU A CA 1
ATOM 598 C C . LEU A 1 82 ? -4.393 5.385 -7.539 1.00 96.94 82 LEU A C 1
ATOM 600 O O . LEU A 1 82 ? -3.604 5.409 -8.485 1.00 96.94 82 LEU A O 1
ATOM 604 N N . GLU A 1 83 ? -5.395 4.510 -7.456 1.00 96.56 83 GLU A N 1
ATOM 605 C CA . GLU A 1 83 ? -5.694 3.503 -8.479 1.00 96.56 83 GLU A CA 1
ATOM 606 C C . GLU A 1 83 ? -6.131 4.129 -9.806 1.00 96.56 83 GLU A C 1
ATOM 608 O O . GLU A 1 83 ? -5.698 3.680 -10.865 1.00 96.56 83 GLU A O 1
ATOM 613 N N . ALA A 1 84 ? -6.952 5.179 -9.762 1.00 96.00 84 ALA A N 1
ATOM 614 C CA . ALA A 1 84 ? -7.477 5.818 -10.963 1.00 96.00 84 ALA A CA 1
ATOM 615 C C . ALA A 1 84 ? -6.463 6.747 -11.645 1.00 96.00 84 ALA A C 1
ATOM 617 O O . ALA A 1 84 ? -6.422 6.814 -12.873 1.00 96.00 84 ALA A O 1
ATOM 618 N N . ASN A 1 85 ? -5.658 7.473 -10.866 1.00 93.81 85 ASN A N 1
ATOM 619 C CA . ASN A 1 85 ? -4.881 8.601 -11.378 1.00 93.81 85 ASN A CA 1
ATOM 620 C C . ASN A 1 85 ? -3.368 8.374 -11.306 1.00 93.81 85 ASN A C 1
ATOM 622 O O . ASN A 1 85 ? -2.653 8.648 -12.271 1.00 93.81 85 ASN A O 1
ATOM 626 N N . ALA A 1 86 ? -2.855 7.876 -10.178 1.00 94.50 86 ALA A N 1
ATOM 627 C CA . ALA A 1 86 ? -1.412 7.797 -9.955 1.00 94.50 86 ALA A CA 1
ATOM 628 C C . ALA A 1 86 ? -0.787 6.555 -10.604 1.00 94.50 86 ALA A C 1
ATOM 630 O O . ALA A 1 86 ? 0.198 6.668 -11.336 1.00 94.50 86 ALA A O 1
ATOM 631 N N . ILE A 1 87 ? -1.358 5.372 -10.358 1.00 95.75 87 ILE A N 1
ATOM 632 C CA . ILE A 1 87 ? -0.816 4.099 -10.856 1.00 95.75 87 ILE A CA 1
ATOM 633 C C . ILE A 1 87 ? -0.723 4.080 -12.391 1.00 95.75 87 ILE A C 1
ATOM 635 O O . ILE A 1 87 ? 0.373 3.811 -12.892 1.00 95.75 87 ILE A O 1
ATOM 639 N N . PRO A 1 88 ? -1.772 4.442 -13.159 1.00 97.06 88 PRO A N 1
ATOM 640 C CA . PRO A 1 88 ? -1.715 4.370 -14.619 1.00 97.06 88 PRO A CA 1
ATOM 641 C C . PRO A 1 88 ? -0.641 5.283 -15.217 1.00 97.06 88 PRO A C 1
ATOM 643 O O . PRO A 1 88 ? 0.023 4.922 -16.189 1.00 97.06 88 PRO A O 1
ATOM 646 N N . LEU A 1 89 ? -0.423 6.455 -14.610 1.00 95.69 89 LEU A N 1
ATOM 647 C CA . LEU A 1 89 ? 0.616 7.384 -15.038 1.00 95.69 89 LEU A CA 1
ATOM 648 C C . LEU A 1 89 ? 2.013 6.767 -14.869 1.00 95.69 89 LEU A C 1
ATOM 650 O O . LEU A 1 89 ? 2.829 6.814 -15.790 1.00 95.69 89 LEU A O 1
ATOM 654 N N . PHE A 1 90 ? 2.289 6.158 -13.713 1.00 96.81 90 PHE A N 1
ATOM 655 C CA . PHE A 1 90 ? 3.571 5.493 -13.471 1.00 96.81 90 PHE A CA 1
ATOM 656 C C . PHE A 1 90 ? 3.773 4.263 -14.361 1.00 96.81 90 PHE A C 1
ATOM 658 O O . PHE A 1 90 ? 4.882 4.043 -14.855 1.00 96.81 90 PHE A O 1
ATOM 665 N N . GLU A 1 91 ? 2.720 3.487 -14.616 1.00 96.81 91 GLU A N 1
ATOM 666 C CA . GLU A 1 91 ? 2.773 2.362 -15.551 1.00 96.81 91 GLU A CA 1
ATOM 667 C C . GLU A 1 91 ? 3.083 2.821 -16.980 1.00 96.81 91 GLU A C 1
ATOM 669 O O . GLU A 1 91 ? 3.936 2.226 -17.644 1.00 96.81 91 GLU A O 1
ATOM 674 N N . ALA A 1 92 ? 2.471 3.917 -17.437 1.00 96.62 92 ALA A N 1
ATOM 675 C CA . ALA A 1 92 ? 2.768 4.504 -18.740 1.00 96.62 92 ALA A CA 1
ATOM 676 C C . ALA A 1 92 ? 4.232 4.965 -18.835 1.00 96.62 92 ALA A C 1
ATOM 678 O O . ALA A 1 92 ? 4.918 4.656 -19.813 1.00 96.62 92 ALA A O 1
ATOM 679 N N . TYR A 1 93 ? 4.751 5.638 -17.802 1.00 96.38 93 TYR A N 1
ATOM 680 C CA . TYR A 1 93 ? 6.163 6.030 -17.762 1.00 96.38 93 TYR A CA 1
ATOM 681 C C . TYR A 1 93 ? 7.100 4.825 -17.830 1.00 96.38 93 TYR A C 1
ATOM 683 O O . TYR A 1 93 ? 8.076 4.850 -18.582 1.00 96.38 93 TYR A O 1
ATOM 691 N N . LYS A 1 94 ? 6.795 3.749 -17.099 1.00 97.56 94 LYS A N 1
ATOM 692 C CA . LYS A 1 94 ? 7.580 2.513 -17.146 1.00 97.56 94 LYS A CA 1
ATOM 693 C C . LYS A 1 94 ? 7.629 1.929 -18.563 1.00 97.56 94 LYS A C 1
ATOM 695 O O . LYS A 1 94 ? 8.715 1.614 -19.041 1.00 97.56 94 LYS A O 1
ATOM 700 N N . GLN A 1 95 ? 6.496 1.869 -19.266 1.00 97.38 95 GLN A N 1
ATOM 701 C CA . GLN A 1 95 ? 6.449 1.381 -20.652 1.00 97.38 95 GLN A CA 1
ATOM 702 C C . GLN A 1 95 ? 7.309 2.222 -21.606 1.00 97.38 95 GLN A C 1
ATOM 704 O O . GLN A 1 95 ? 7.999 1.675 -22.468 1.00 97.38 95 GLN A O 1
ATOM 709 N N . VAL A 1 96 ? 7.309 3.551 -21.447 1.00 97.75 96 VAL A N 1
ATOM 710 C CA . VAL A 1 96 ? 8.161 4.447 -22.247 1.00 97.75 96 VAL A CA 1
ATOM 711 C C . VAL A 1 96 ? 9.641 4.158 -22.002 1.00 97.75 96 VAL A C 1
ATOM 713 O O . VAL A 1 96 ? 10.415 4.070 -22.957 1.00 97.75 96 VAL A O 1
ATOM 716 N N . VAL A 1 97 ? 10.036 3.982 -20.741 1.00 97.75 97 VAL A N 1
ATOM 717 C CA . VAL A 1 97 ? 11.419 3.653 -20.368 1.00 97.75 97 VAL A CA 1
ATOM 718 C C . VAL A 1 97 ? 11.841 2.308 -20.958 1.00 97.75 97 VAL A C 1
ATOM 720 O O . VAL A 1 97 ? 12.910 2.218 -21.564 1.00 97.75 97 VAL A O 1
ATOM 723 N N . ASP A 1 98 ? 10.994 1.284 -20.850 1.00 97.88 98 ASP A N 1
ATOM 724 C CA . ASP A 1 98 ? 11.271 -0.043 -21.405 1.00 97.88 98 ASP A CA 1
ATOM 725 C C . ASP A 1 98 ? 11.432 0.017 -22.931 1.00 97.88 98 ASP A C 1
ATOM 727 O O . ASP A 1 98 ? 12.405 -0.512 -23.477 1.00 97.88 98 ASP A O 1
ATOM 731 N N . LYS A 1 99 ? 10.560 0.760 -23.624 1.00 97.75 99 LYS A N 1
ATOM 732 C CA . LYS A 1 99 ? 10.688 0.992 -25.068 1.00 97.75 99 LYS A CA 1
ATOM 733 C C . LYS A 1 99 ? 12.016 1.668 -25.412 1.00 97.75 99 LYS A C 1
ATOM 735 O O . LYS A 1 99 ? 12.749 1.180 -26.270 1.00 97.75 99 LYS A O 1
ATOM 740 N N . LYS A 1 100 ? 12.380 2.745 -24.712 1.00 97.88 100 LYS A N 1
ATOM 741 C CA . LYS A 1 100 ? 13.650 3.455 -24.944 1.00 97.88 100 LYS A CA 1
ATOM 742 C C . LYS A 1 100 ? 14.863 2.559 -24.716 1.00 97.88 100 LYS A C 1
ATOM 744 O O . LYS A 1 100 ? 15.826 2.627 -25.474 1.00 97.88 100 LYS A O 1
ATOM 749 N N . LYS A 1 101 ? 14.802 1.672 -23.723 1.00 98.06 101 LYS A N 1
ATOM 750 C CA . LYS A 1 101 ? 15.853 0.686 -23.470 1.00 98.06 101 LYS A CA 1
ATOM 751 C C . LYS A 1 101 ? 16.016 -0.288 -24.640 1.00 98.06 101 LYS A C 1
ATOM 753 O O . LYS A 1 101 ? 17.146 -0.572 -25.028 1.00 98.06 101 LYS A O 1
ATOM 758 N N . THR A 1 102 ? 14.913 -0.761 -25.227 1.00 97.50 102 THR A N 1
ATOM 759 C CA . THR A 1 102 ? 14.976 -1.616 -26.426 1.00 97.50 102 THR A CA 1
ATOM 760 C C . THR A 1 102 ? 15.536 -0.873 -27.640 1.00 97.50 102 THR A C 1
ATOM 762 O O . THR A 1 102 ? 16.406 -1.410 -28.320 1.00 97.50 102 THR A O 1
ATOM 765 N N . GLU A 1 103 ? 15.130 0.382 -27.865 1.00 97.44 103 GLU A N 1
ATOM 766 C CA . GLU A 1 103 ? 15.667 1.224 -28.944 1.00 97.44 103 GLU A CA 1
ATOM 767 C C . GLU A 1 103 ? 17.190 1.394 -28.804 1.00 97.44 103 GLU A C 1
ATOM 769 O O . GLU A 1 103 ? 17.931 1.162 -29.757 1.00 97.44 103 GLU A O 1
ATOM 774 N N . ILE A 1 104 ? 17.683 1.701 -27.600 1.00 97.38 104 ILE A N 1
ATOM 775 C CA . ILE A 1 10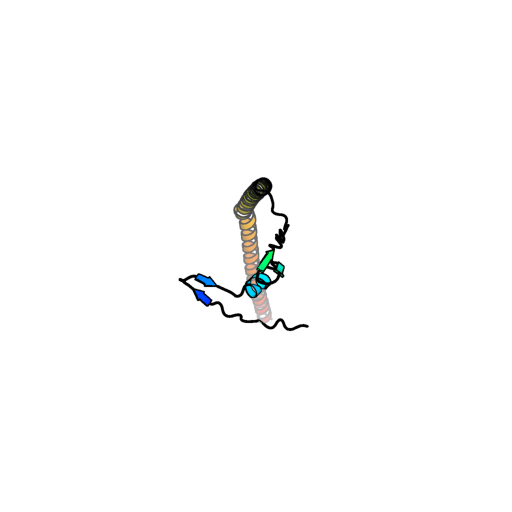4 ? 19.125 1.823 -27.336 1.00 97.38 104 ILE A CA 1
ATOM 776 C C . ILE A 1 104 ? 19.865 0.516 -27.646 1.00 97.38 104 ILE A C 1
ATOM 778 O O . ILE A 1 104 ? 20.916 0.557 -28.283 1.00 97.38 104 ILE A O 1
ATOM 782 N N . ALA A 1 105 ? 19.316 -0.637 -27.255 1.00 97.69 105 ALA A N 1
ATOM 783 C CA . ALA A 1 105 ? 19.931 -1.930 -27.550 1.00 97.69 105 ALA A CA 1
ATOM 784 C C . ALA A 1 105 ? 20.043 -2.183 -29.066 1.00 97.69 105 ALA A C 1
ATOM 786 O O . ALA A 1 105 ? 21.077 -2.653 -29.537 1.00 97.69 105 ALA A O 1
ATOM 787 N N . THR A 1 106 ? 19.018 -1.820 -29.847 1.00 97.19 106 THR A N 1
ATOM 788 C CA . THR A 1 106 ? 19.078 -1.938 -31.316 1.00 97.19 106 THR A CA 1
ATOM 789 C C . THR A 1 106 ? 20.114 -1.001 -31.935 1.00 97.19 106 THR A C 1
ATOM 791 O O . THR A 1 106 ? 20.863 -1.412 -32.818 1.00 97.19 106 THR A O 1
ATOM 794 N N . LEU A 1 107 ? 20.227 0.236 -31.439 1.00 97.19 107 LEU A N 1
ATOM 795 C CA . LEU A 1 107 ? 21.234 1.189 -31.912 1.00 97.19 107 LEU A CA 1
ATOM 796 C C . LEU A 1 107 ? 22.656 0.700 -31.611 1.00 97.19 107 LEU A C 1
ATOM 798 O O . LEU A 1 107 ? 23.532 0.815 -32.462 1.00 97.19 107 LEU A O 1
ATOM 802 N N . GLN A 1 108 ? 22.882 0.094 -30.443 1.00 96.50 108 GLN A N 1
ATOM 803 C CA . GLN A 1 108 ? 24.172 -0.516 -30.105 1.00 96.50 108 GLN A CA 1
ATOM 804 C C . GLN A 1 108 ? 24.546 -1.639 -31.085 1.00 96.50 108 GLN A C 1
ATOM 806 O O . GLN A 1 108 ? 25.683 -1.691 -31.553 1.00 96.50 108 GLN A O 1
ATOM 811 N N . GLN A 1 109 ? 23.592 -2.493 -31.465 1.00 96.50 109 GLN A N 1
ATOM 812 C CA . GLN A 1 109 ? 23.833 -3.531 -32.474 1.00 96.50 109 GLN A CA 1
ATOM 813 C C . GLN A 1 109 ? 24.213 -2.936 -33.837 1.00 96.50 109 GLN A C 1
ATOM 815 O O . GLN A 1 109 ? 25.143 -3.428 -34.473 1.00 96.50 109 GLN A O 1
ATOM 820 N N . LEU A 1 110 ? 23.547 -1.859 -34.269 1.00 94.88 110 LEU A N 1
ATOM 821 C CA . LEU A 1 110 ? 23.902 -1.163 -35.510 1.00 94.88 110 LEU A CA 1
ATOM 822 C C . LEU A 1 110 ? 25.330 -0.608 -35.459 1.00 94.88 110 LEU A C 1
ATOM 824 O O . LEU A 1 110 ? 26.096 -0.833 -36.390 1.00 94.88 110 LEU A O 1
ATOM 828 N N . THR A 1 111 ? 25.731 0.012 -34.343 1.00 96.25 111 THR A N 1
ATOM 829 C CA . THR A 1 111 ? 27.109 0.515 -34.201 1.00 96.25 111 THR A CA 1
ATOM 830 C C . THR A 1 111 ? 28.160 -0.594 -34.280 1.00 96.25 111 THR A C 1
ATOM 832 O O . THR A 1 111 ? 29.246 -0.385 -34.821 1.00 96.25 111 THR A O 1
ATOM 835 N N . GLU A 1 112 ? 27.847 -1.795 -33.788 1.00 96.12 112 GLU A N 1
ATOM 836 C CA . GLU A 1 112 ? 28.742 -2.947 -33.908 1.00 96.12 112 GLU A CA 1
ATOM 837 C C . GLU A 1 112 ? 28.852 -3.434 -35.363 1.00 96.12 112 GLU A C 1
ATOM 839 O O . GLU A 1 112 ? 29.933 -3.818 -35.815 1.00 96.12 112 GLU A O 1
ATOM 844 N N . ILE A 1 113 ? 27.748 -3.400 -36.116 1.00 96.75 113 ILE A N 1
ATOM 845 C CA . ILE A 1 113 ? 27.734 -3.725 -37.549 1.00 96.75 113 ILE A CA 1
ATOM 846 C C . ILE A 1 113 ? 28.566 -2.706 -38.336 1.00 96.75 113 ILE A C 1
ATOM 848 O O . ILE A 1 113 ? 29.417 -3.110 -39.130 1.00 96.75 113 ILE A O 1
ATOM 852 N N . ASP A 1 1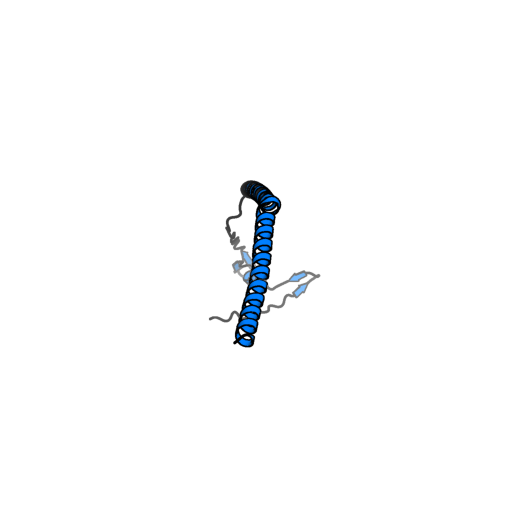14 ? 28.396 -1.409 -38.077 1.00 96.44 114 ASP A N 1
ATOM 853 C CA . ASP A 1 114 ? 29.160 -0.345 -38.741 1.00 96.44 114 ASP A CA 1
ATOM 854 C C . ASP A 1 114 ? 30.671 -0.482 -38.486 1.00 96.44 114 ASP A C 1
ATOM 856 O O . ASP A 1 114 ? 31.494 -0.319 -39.397 1.00 96.44 114 ASP A O 1
ATOM 860 N N . ALA A 1 115 ? 31.054 -0.863 -37.263 1.00 95.75 115 ALA A N 1
ATOM 861 C CA . ALA A 1 115 ? 32.443 -1.161 -36.927 1.00 95.75 115 ALA A CA 1
ATOM 862 C C . ALA A 1 115 ? 32.991 -2.345 -37.748 1.00 95.75 115 ALA A C 1
ATOM 864 O O . ALA A 1 115 ? 34.104 -2.264 -38.272 1.00 95.75 115 ALA A O 1
ATOM 865 N N . LYS A 1 116 ? 32.210 -3.422 -37.921 1.00 96.06 116 LYS A N 1
ATOM 866 C CA . LYS A 1 116 ? 32.596 -4.590 -38.738 1.00 96.06 116 LYS A CA 1
ATOM 867 C C . LYS A 1 116 ? 32.754 -4.234 -40.216 1.00 96.06 116 LYS A C 1
ATOM 869 O O . LYS A 1 116 ? 33.731 -4.650 -40.833 1.00 96.06 116 LYS A O 1
ATOM 874 N N . ILE A 1 117 ? 31.836 -3.441 -40.772 1.00 95.50 117 ILE A N 1
ATOM 875 C CA . ILE A 1 117 ? 31.921 -2.963 -42.161 1.00 95.50 117 ILE A CA 1
ATOM 876 C C . ILE A 1 117 ? 33.200 -2.143 -42.364 1.00 95.50 117 ILE A C 1
ATOM 878 O O . ILE A 1 117 ? 33.934 -2.370 -43.322 1.00 95.50 117 ILE A O 1
ATOM 882 N N . THR A 1 118 ? 33.508 -1.239 -41.432 1.00 96.06 118 THR A N 1
ATOM 883 C CA . THR A 1 118 ? 34.714 -0.397 -41.498 1.00 96.06 118 THR A CA 1
ATOM 884 C C . THR A 1 118 ? 36.004 -1.222 -41.504 1.00 96.06 118 THR A C 1
ATOM 886 O O . THR A 1 118 ? 36.953 -0.865 -42.197 1.00 96.06 118 THR A O 1
ATOM 889 N N . VAL A 1 119 ? 36.054 -2.325 -40.750 1.00 95.50 119 VAL A N 1
ATOM 890 C CA . VAL A 1 119 ? 37.206 -3.242 -40.744 1.00 95.50 119 VAL A CA 1
ATOM 891 C C . VAL A 1 119 ? 37.352 -3.979 -42.078 1.00 95.50 119 VAL A C 1
ATOM 893 O O . VAL A 1 119 ? 38.474 -4.171 -42.523 1.00 95.50 119 VAL A O 1
ATOM 896 N N . LEU A 1 120 ? 36.248 -4.368 -42.723 1.00 94.00 120 LEU A N 1
ATOM 897 C CA . LEU A 1 120 ? 36.266 -5.095 -44.002 1.00 94.00 120 LEU A CA 1
ATOM 898 C C . LEU A 1 120 ? 36.619 -4.221 -45.215 1.00 94.00 120 LEU A C 1
ATOM 900 O O . LEU A 1 120 ? 37.034 -4.750 -46.241 1.00 94.00 120 LEU A O 1
ATOM 904 N N . LEU A 1 121 ? 36.407 -2.908 -45.119 1.00 91.12 121 LEU A N 1
ATOM 905 C CA . LEU A 1 121 ? 36.710 -1.945 -46.184 1.00 91.12 121 LEU A CA 1
ATOM 906 C C . LEU A 1 121 ? 38.126 -1.342 -46.084 1.00 91.12 121 LEU A C 1
ATOM 908 O O . LEU A 1 121 ? 38.480 -0.512 -46.923 1.00 91.12 121 LEU A O 1
ATOM 912 N N . LYS A 1 122 ? 38.912 -1.722 -45.069 1.00 72.62 122 LYS A N 1
ATOM 913 C CA . LYS A 1 122 ? 40.343 -1.403 -44.936 1.00 72.62 122 LYS A CA 1
ATOM 914 C C . LYS A 1 122 ? 41.206 -2.520 -45.504 1.00 72.62 122 LYS A C 1
ATOM 916 O O . LYS A 1 122 ? 42.267 -2.169 -46.061 1.00 72.62 122 LYS A O 1
#

Organism: NCBI:txid2041023

Secondary structure (DSSP, 8-state):
--------PPPEEETTEEE--HHHHHHHHT-EEEEETTEEEEE--------------HHHHHHHHHHHHHHHHHHHHHHHHIIIIIHHHHHHHHHHHHHHHHHHHHHHHHHHHHHHHHHHT-